Protein AF-A0A971AK81-F1 (afdb_monomer_lite)

Sequence (120 aa):
MKKTARIFLLLMAALMVLTMTGCSIDEKKTTVTLESDNVIAATKTIGIFGNAIAGGVPDDMIPDGMAFLGWALEPDATEALFEATGLIRYDDMKEYIENDLLRLYAVYGDASAVQPEPEA

Radius of gyration: 25.08 Å; chains: 1; bounding box: 82×23×61 Å

pLDDT: mean 75.72, std 12.94, range [50.66, 93.75]

Foldseek 3Di:
DVVVVVVVVVVVVVVVVVVPPDPPPVFLWAWEFEAAPNRGQDIDIATPVNWWDQQDGDPVRADPQKDWQGKDQDPPDQDHPGGNDDIDTCVSCVVQGDPSYGYIYTHIDGPVVPDDDPDD

Structure (mmCIF, N/CA/C/O backbone):
data_AF-A0A971AK81-F1
#
_entry.id   AF-A0A971AK81-F1
#
loop_
_atom_site.group_PDB
_atom_site.id
_atom_site.type_symbol
_atom_site.label_atom_id
_atom_site.label_alt_id
_atom_site.label_comp_id
_atom_site.label_asym_id
_atom_site.label_entity_id
_atom_site.label_seq_id
_atom_site.pdbx_PDB_ins_code
_atom_site.Cartn_x
_atom_site.Cartn_y
_atom_site.Cartn_z
_atom_site.occupancy
_atom_site.B_iso_or_equiv
_atom_site.auth_seq_id
_atom_site.auth_comp_id
_atom_site.auth_asym_id
_atom_site.auth_atom_id
_atom_site.pdbx_PDB_model_num
ATOM 1 N N . MET A 1 1 ? 52.067 -11.410 -45.471 1.00 52.38 1 MET A N 1
ATOM 2 C CA . MET A 1 1 ? 50.596 -11.548 -45.609 1.00 52.38 1 MET A CA 1
ATOM 3 C C . MET A 1 1 ? 49.883 -12.167 -44.395 1.00 52.38 1 MET A C 1
ATOM 5 O O . MET A 1 1 ? 48.716 -11.877 -44.203 1.00 52.38 1 MET A O 1
ATOM 9 N N . LYS A 1 2 ? 50.534 -12.972 -43.531 1.00 50.66 2 LYS A N 1
ATOM 10 C CA . LYS A 1 2 ? 49.872 -13.602 -42.358 1.00 50.66 2 LYS A CA 1
ATOM 11 C C . LYS A 1 2 ? 49.653 -12.670 -41.147 1.00 50.66 2 LYS A C 1
ATOM 13 O O . LYS A 1 2 ? 48.756 -12.911 -40.347 1.00 50.66 2 LYS A O 1
ATOM 18 N N . LYS A 1 3 ? 50.466 -11.613 -41.001 1.00 50.91 3 LYS A N 1
ATOM 19 C CA . LYS A 1 3 ? 50.371 -10.654 -39.880 1.00 50.91 3 LYS A CA 1
ATOM 20 C C . LYS A 1 3 ? 49.151 -9.736 -40.005 1.00 50.91 3 LYS A C 1
ATOM 22 O O . LYS A 1 3 ? 48.451 -9.536 -39.025 1.00 50.91 3 LYS A O 1
ATOM 27 N N . THR A 1 4 ? 48.853 -9.267 -41.214 1.00 55.50 4 THR A N 1
ATOM 28 C CA . THR A 1 4 ? 47.679 -8.434 -41.507 1.00 55.50 4 THR A CA 1
ATOM 29 C C . THR A 1 4 ? 46.364 -9.185 -41.300 1.00 55.50 4 THR A C 1
ATOM 31 O O . THR A 1 4 ? 45.449 -8.625 -40.712 1.00 55.50 4 THR A O 1
ATOM 34 N N . ALA A 1 5 ? 46.292 -10.474 -41.656 1.00 60.62 5 ALA A N 1
ATOM 35 C CA . ALA A 1 5 ? 45.112 -11.306 -41.393 1.00 60.62 5 ALA A CA 1
ATOM 36 C C . ALA A 1 5 ? 44.859 -11.539 -39.889 1.00 60.62 5 ALA A C 1
ATOM 38 O O . ALA A 1 5 ? 43.716 -11.509 -39.446 1.00 60.62 5 ALA A O 1
ATOM 39 N N . ARG A 1 6 ? 45.919 -11.719 -39.083 1.00 61.38 6 ARG A N 1
ATOM 40 C CA . ARG A 1 6 ? 45.809 -11.856 -37.617 1.00 61.38 6 ARG A CA 1
ATOM 41 C C . ARG A 1 6 ? 45.393 -10.554 -36.936 1.00 61.38 6 ARG A C 1
ATOM 43 O O . ARG A 1 6 ? 44.589 -10.590 -36.017 1.00 61.38 6 ARG A O 1
ATOM 50 N N . ILE A 1 7 ? 45.910 -9.420 -37.404 1.00 65.94 7 ILE A N 1
ATOM 51 C CA . ILE A 1 7 ? 45.538 -8.094 -36.890 1.00 65.94 7 ILE A CA 1
ATOM 52 C C . ILE A 1 7 ? 44.074 -7.781 -37.226 1.00 65.94 7 ILE A C 1
ATOM 54 O O . ILE A 1 7 ? 43.347 -7.298 -36.368 1.00 65.94 7 ILE A O 1
ATOM 58 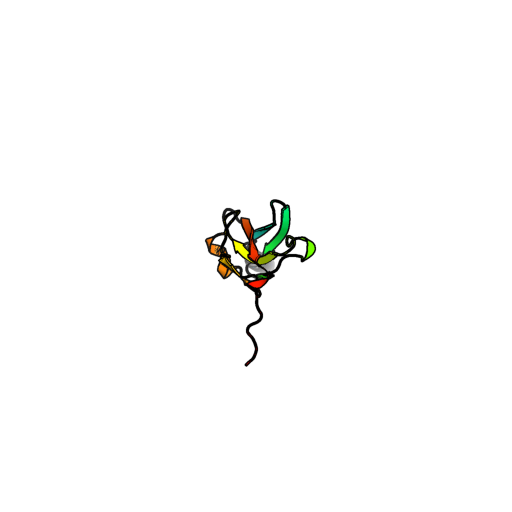N N . PHE A 1 8 ? 43.617 -8.128 -38.433 1.00 65.81 8 PHE A N 1
ATOM 59 C CA . PHE A 1 8 ? 42.225 -7.934 -38.844 1.00 65.81 8 PHE A CA 1
ATOM 60 C C . PHE A 1 8 ? 41.250 -8.831 -38.062 1.00 65.81 8 PHE A C 1
ATOM 62 O O . PHE A 1 8 ? 40.195 -8.368 -37.636 1.00 65.81 8 PHE A O 1
ATOM 69 N N . LEU A 1 9 ? 41.630 -10.089 -37.798 1.00 64.50 9 LEU A N 1
ATOM 70 C CA . LEU A 1 9 ? 40.853 -11.009 -36.960 1.00 64.50 9 LEU A CA 1
ATOM 71 C C . LEU A 1 9 ? 40.744 -10.508 -35.507 1.00 64.50 9 LEU A C 1
ATOM 73 O O . LEU A 1 9 ? 39.672 -10.575 -34.915 1.00 64.50 9 LEU A O 1
ATOM 77 N N . LEU A 1 10 ? 41.834 -9.969 -34.948 1.00 67.19 10 LEU A N 1
ATOM 78 C CA . LEU A 1 10 ? 41.847 -9.398 -33.596 1.00 67.19 10 LEU A CA 1
ATOM 79 C C . LEU A 1 10 ? 41.025 -8.104 -33.499 1.00 67.19 10 LEU A C 1
ATOM 81 O O . LEU A 1 10 ? 40.343 -7.902 -32.501 1.00 67.19 10 LEU A O 1
ATOM 85 N N . LEU A 1 11 ? 41.033 -7.262 -34.538 1.00 67.69 11 LEU A N 1
ATOM 86 C CA . LEU A 1 11 ? 40.203 -6.052 -34.611 1.00 67.69 11 LEU A CA 1
ATOM 87 C C . LEU A 1 11 ? 38.704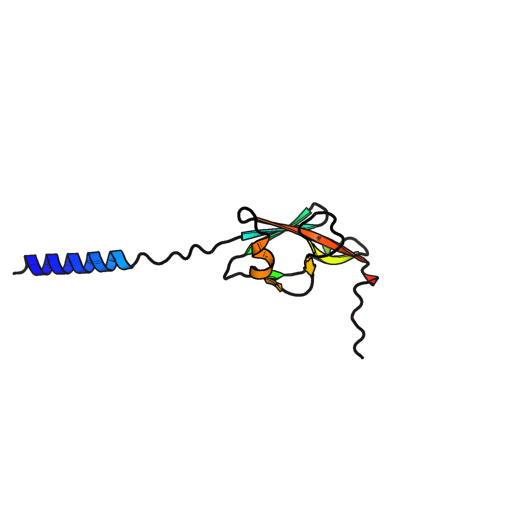 -6.374 -34.709 1.00 67.69 11 LEU A C 1
ATOM 89 O O . LEU A 1 11 ? 37.904 -5.730 -34.040 1.00 67.69 11 LEU A O 1
ATOM 93 N N . MET A 1 12 ? 38.322 -7.394 -35.484 1.00 65.94 12 MET A N 1
ATOM 94 C CA . MET A 1 12 ? 36.930 -7.862 -35.566 1.00 65.94 12 MET A CA 1
ATOM 95 C C . MET A 1 12 ? 36.454 -8.518 -34.264 1.00 65.94 12 MET A C 1
ATOM 97 O O . MET A 1 12 ? 35.341 -8.254 -33.817 1.00 65.94 12 MET A O 1
ATOM 101 N N . ALA A 1 13 ? 37.310 -9.316 -33.618 1.00 61.19 13 ALA A N 1
ATOM 102 C CA . ALA A 1 13 ? 37.009 -9.895 -32.311 1.00 61.19 13 ALA A CA 1
ATOM 103 C C . ALA A 1 13 ? 36.860 -8.812 -31.226 1.00 61.19 13 ALA A C 1
ATOM 105 O O . ALA A 1 13 ? 35.938 -8.882 -30.421 1.00 61.19 13 ALA A O 1
ATOM 106 N N . ALA A 1 14 ? 37.706 -7.776 -31.236 1.00 61.56 14 ALA A N 1
ATOM 107 C CA . ALA A 1 14 ? 37.590 -6.645 -30.31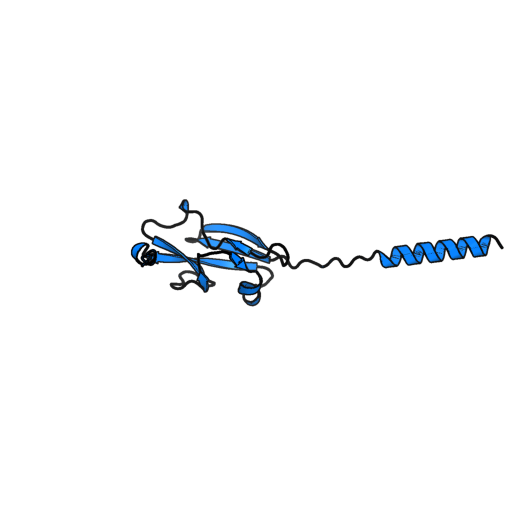4 1.00 61.56 14 ALA A CA 1
ATOM 108 C C . ALA A 1 14 ? 36.307 -5.822 -30.546 1.00 61.56 14 ALA A C 1
ATOM 110 O O . ALA A 1 14 ? 35.680 -5.387 -29.583 1.00 61.56 14 ALA A O 1
ATOM 111 N N . LEU A 1 15 ? 35.877 -5.659 -31.803 1.00 61.53 15 LEU A N 1
ATOM 112 C CA . LEU A 1 15 ? 34.639 -4.953 -32.151 1.00 61.53 15 LEU A CA 1
ATOM 113 C C . LEU A 1 15 ? 33.380 -5.712 -31.687 1.00 61.53 15 LEU A C 1
ATOM 115 O O . LEU A 1 15 ? 32.440 -5.083 -31.211 1.00 61.53 15 LEU A O 1
ATOM 119 N N . MET A 1 16 ? 33.379 -7.051 -31.747 1.00 59.38 16 MET A N 1
ATOM 120 C CA . MET A 1 16 ? 32.285 -7.886 -31.220 1.00 59.38 16 MET A CA 1
ATOM 121 C C . MET A 1 16 ? 32.187 -7.867 -29.686 1.00 59.38 16 MET A C 1
ATOM 123 O O . MET A 1 16 ? 31.090 -7.983 -29.141 1.00 59.38 16 MET A O 1
ATOM 127 N N . VAL A 1 17 ? 33.307 -7.682 -28.977 1.00 60.00 17 VAL A N 1
ATOM 128 C CA . VAL A 1 17 ? 33.317 -7.561 -27.506 1.00 60.00 17 VAL A CA 1
ATOM 129 C C . VAL A 1 17 ? 32.729 -6.217 -27.045 1.00 60.00 17 VAL A C 1
ATOM 131 O O . VAL A 1 17 ? 32.106 -6.157 -25.991 1.00 60.00 17 VAL A O 1
ATOM 134 N N . LEU A 1 18 ? 32.837 -5.156 -27.854 1.00 57.12 18 LEU A N 1
ATOM 135 C CA . LEU A 1 18 ? 32.270 -3.832 -27.547 1.00 57.12 18 LEU A CA 1
ATOM 136 C C . LEU A 1 18 ? 30.742 -3.757 -27.728 1.00 57.12 18 LEU A C 1
ATOM 138 O O . LEU A 1 18 ? 30.087 -2.935 -27.088 1.00 57.12 18 LEU A O 1
ATOM 142 N N . THR A 1 19 ? 30.151 -4.626 -28.554 1.00 60.00 19 THR A N 1
ATOM 143 C CA . THR A 1 19 ? 28.696 -4.648 -28.794 1.00 60.00 19 THR A CA 1
ATOM 144 C C . THR A 1 19 ? 27.909 -5.483 -27.782 1.00 60.00 19 THR A C 1
ATOM 146 O O . THR A 1 19 ? 26.684 -5.451 -27.802 1.00 60.00 19 THR A O 1
ATOM 149 N N . MET A 1 20 ? 28.581 -6.211 -26.878 1.00 57.69 20 MET A N 1
ATOM 150 C CA . MET A 1 20 ? 27.931 -6.937 -25.773 1.00 57.69 20 MET A CA 1
ATOM 151 C C . MET A 1 20 ? 27.750 -6.089 -24.508 1.00 57.69 20 MET A C 1
ATOM 153 O O . MET A 1 20 ? 27.472 -6.630 -23.439 1.00 57.69 20 MET A O 1
ATOM 157 N N . THR A 1 21 ? 27.853 -4.763 -24.614 1.00 62.66 21 THR A N 1
ATOM 158 C CA . THR A 1 21 ? 27.354 -3.865 -23.567 1.00 62.66 21 THR A CA 1
ATOM 159 C C . THR A 1 21 ? 25.831 -3.864 -23.662 1.00 62.66 21 THR A C 1
ATOM 161 O O . THR A 1 21 ? 25.217 -2.969 -24.238 1.00 62.66 21 THR A O 1
ATOM 164 N N . GLY A 1 22 ? 25.233 -4.967 -23.208 1.00 56.31 22 GLY A N 1
ATOM 165 C CA . GLY A 1 22 ? 23.795 -5.115 -23.109 1.00 56.31 22 GLY A CA 1
ATOM 166 C C . GLY A 1 22 ? 23.249 -3.944 -22.310 1.00 56.31 22 GLY A C 1
ATOM 167 O O . GLY A 1 22 ? 23.824 -3.565 -21.291 1.00 56.31 22 GLY A O 1
ATOM 168 N N . CYS A 1 23 ? 22.156 -3.361 -22.797 1.00 52.62 23 CYS A N 1
ATOM 169 C CA . CYS A 1 23 ? 21.282 -2.548 -21.974 1.00 52.62 23 CYS A CA 1
ATOM 170 C C . CYS A 1 23 ? 20.955 -3.353 -20.714 1.00 52.62 23 CYS A C 1
ATOM 172 O O . CYS A 1 23 ? 20.058 -4.195 -20.729 1.00 52.62 23 CYS A O 1
ATOM 174 N N . SER A 1 24 ? 21.668 -3.098 -19.622 1.00 55.31 24 SER A N 1
ATOM 175 C CA . SER A 1 24 ? 21.075 -3.227 -18.305 1.00 55.31 24 SER A CA 1
ATOM 176 C C . SER A 1 24 ? 19.952 -2.203 -18.316 1.00 55.31 24 SER A C 1
ATOM 178 O O . SER A 1 24 ? 20.181 -1.013 -18.128 1.00 55.31 24 SER A O 1
ATOM 180 N N . ILE A 1 25 ? 18.746 -2.629 -18.692 1.00 57.38 25 ILE A N 1
ATOM 181 C CA . ILE A 1 25 ? 17.556 -1.880 -18.322 1.00 57.38 25 ILE A CA 1
ATOM 182 C C . ILE A 1 25 ? 17.579 -1.983 -16.803 1.00 57.38 25 ILE A C 1
ATOM 184 O O . ILE A 1 25 ? 17.242 -3.035 -16.261 1.00 57.38 25 ILE A O 1
ATOM 188 N N . ASP A 1 26 ? 18.117 -0.961 -16.141 1.00 59.25 26 ASP A N 1
ATOM 189 C CA . ASP A 1 26 ? 18.011 -0.820 -14.698 1.00 59.25 26 ASP A CA 1
ATOM 190 C C . ASP A 1 26 ? 16.514 -0.774 -14.404 1.00 59.25 26 ASP A C 1
ATOM 192 O O . ASP A 1 26 ? 15.838 0.236 -14.608 1.00 59.25 26 ASP A O 1
ATOM 196 N N . GLU A 1 27 ? 15.953 -1.930 -14.055 1.00 64.00 27 GLU A N 1
ATOM 197 C CA . GLU A 1 27 ? 14.562 -2.024 -13.664 1.00 64.00 27 GLU A CA 1
ATOM 198 C C . GLU A 1 27 ? 14.415 -1.169 -12.410 1.00 64.00 27 GLU A C 1
ATOM 200 O O . GLU A 1 27 ? 14.983 -1.492 -11.363 1.00 64.00 27 GLU A O 1
ATOM 205 N N . LYS A 1 28 ? 13.673 -0.062 -12.518 1.00 70.44 28 LYS A N 1
ATOM 206 C CA . LYS A 1 28 ? 13.342 0.754 -11.356 1.00 70.44 28 LYS A CA 1
ATOM 207 C C . LYS A 1 28 ? 12.496 -0.104 -10.419 1.00 70.44 28 LYS A C 1
ATOM 209 O O . LYS A 1 28 ? 11.355 -0.441 -10.736 1.00 70.44 28 LYS A O 1
ATOM 214 N N . LYS A 1 29 ? 13.094 -0.497 -9.297 1.00 77.50 29 LYS A N 1
ATOM 215 C CA . LYS A 1 29 ? 12.448 -1.263 -8.233 1.00 77.50 29 LYS A CA 1
ATOM 216 C C . LYS A 1 29 ? 12.042 -0.300 -7.134 1.00 77.50 29 LYS A C 1
ATOM 218 O O . LYS A 1 29 ? 12.851 0.502 -6.686 1.00 77.50 29 LYS A O 1
ATOM 223 N N . THR A 1 30 ? 10.800 -0.406 -6.696 1.00 80.75 30 THR A N 1
ATOM 224 C CA . THR A 1 30 ? 10.232 0.399 -5.621 1.00 80.75 30 THR A CA 1
ATOM 225 C C . THR A 1 30 ? 9.824 -0.504 -4.478 1.00 80.75 30 THR A C 1
ATOM 227 O O . THR A 1 30 ? 9.284 -1.591 -4.687 1.00 80.75 30 THR A O 1
ATOM 230 N N . THR A 1 31 ? 10.067 -0.039 -3.260 1.00 84.62 31 THR A N 1
ATOM 231 C CA . THR A 1 31 ? 9.621 -0.713 -2.045 1.00 84.62 31 THR A CA 1
ATOM 232 C C . THR A 1 31 ? 8.323 -0.086 -1.560 1.00 84.62 31 THR A C 1
ATOM 234 O O . THR A 1 31 ? 8.292 1.090 -1.212 1.00 84.62 31 THR A O 1
ATOM 237 N N . VAL A 1 32 ? 7.257 -0.880 -1.527 1.00 84.12 32 VAL A N 1
ATOM 238 C CA . VAL A 1 32 ? 5.971 -0.501 -0.948 1.00 84.12 32 VAL A CA 1
ATOM 239 C C . VAL A 1 32 ? 5.876 -1.092 0.451 1.00 84.12 32 VAL A C 1
ATOM 241 O O . VAL A 1 32 ? 5.965 -2.310 0.625 1.00 84.12 32 VAL A O 1
ATOM 244 N N . THR A 1 33 ? 5.700 -0.228 1.440 1.00 86.50 33 THR A N 1
ATOM 245 C CA . THR A 1 33 ? 5.463 -0.604 2.833 1.00 86.50 33 THR A CA 1
ATOM 246 C C . THR A 1 33 ? 3.991 -0.415 3.140 1.00 86.50 33 THR A C 1
ATOM 248 O O . THR A 1 33 ? 3.468 0.688 3.009 1.00 86.50 33 THR A O 1
ATOM 251 N N . LEU A 1 34 ? 3.349 -1.501 3.545 1.00 84.44 34 LEU A N 1
ATOM 252 C CA . LEU A 1 34 ? 1.955 -1.563 3.941 1.00 84.44 34 LEU A CA 1
ATOM 253 C C . LEU A 1 34 ? 1.901 -1.549 5.466 1.00 84.44 34 LEU A C 1
ATOM 255 O O . LEU A 1 34 ? 2.458 -2.442 6.107 1.00 84.44 34 LEU A O 1
ATOM 259 N N . GLU A 1 35 ? 1.279 -0.529 6.038 1.00 86.56 35 GLU A N 1
ATOM 260 C CA . GLU A 1 35 ? 1.182 -0.313 7.479 1.00 86.56 35 GLU A CA 1
ATOM 261 C C . GLU A 1 35 ? -0.283 -0.403 7.921 1.00 86.56 35 GLU A C 1
ATOM 263 O O . GLU A 1 35 ? -1.170 0.167 7.290 1.00 86.56 35 GLU A O 1
ATOM 268 N N . SER A 1 36 ? -0.539 -1.140 8.996 1.00 85.12 36 SER A N 1
ATOM 269 C CA . SER A 1 36 ? -1.856 -1.314 9.604 1.00 85.12 36 SER A CA 1
ATOM 270 C C . SER A 1 36 ? -1.725 -1.177 11.112 1.00 85.12 36 SER A C 1
ATOM 272 O O . SER A 1 36 ? -0.916 -1.882 11.707 1.00 85.12 36 SER A O 1
ATOM 274 N N . ASP A 1 37 ? -2.505 -0.285 11.725 1.00 82.88 37 ASP A N 1
ATOM 275 C CA . ASP A 1 37 ? -2.490 -0.036 13.176 1.00 82.88 37 ASP A CA 1
ATOM 276 C C . ASP A 1 37 ? -1.066 0.152 13.748 1.00 82.88 37 ASP A C 1
ATOM 278 O O . ASP A 1 37 ? -0.667 -0.453 14.741 1.00 82.88 37 ASP A O 1
ATOM 282 N N . ASN A 1 38 ? -0.247 0.965 13.069 1.00 79.38 38 ASN A N 1
ATOM 283 C CA . ASN A 1 38 ? 1.167 1.216 13.397 1.00 79.38 38 ASN A CA 1
ATOM 284 C C . ASN A 1 38 ? 2.091 -0.023 13.339 1.00 79.38 38 ASN A C 1
ATOM 286 O O . ASN A 1 38 ? 3.236 0.021 13.802 1.00 79.38 38 ASN A O 1
ATOM 290 N N . VAL A 1 39 ? 1.629 -1.130 12.755 1.00 82.50 39 VAL A N 1
ATOM 291 C CA . VAL A 1 39 ? 2.402 -2.351 12.502 1.00 82.50 39 VAL A CA 1
ATOM 292 C C . VAL A 1 39 ? 2.644 -2.497 11.002 1.00 82.50 39 VAL A C 1
ATOM 294 O O . VAL A 1 39 ? 1.751 -2.303 10.181 1.00 82.50 39 VAL A O 1
ATOM 297 N N . ILE A 1 40 ? 3.865 -2.871 10.611 1.00 83.25 40 ILE A N 1
ATOM 298 C CA . ILE A 1 40 ? 4.168 -3.170 9.207 1.00 83.25 40 ILE A CA 1
ATOM 299 C C . ILE A 1 40 ? 3.496 -4.496 8.843 1.00 83.25 40 ILE A C 1
ATOM 301 O O . ILE A 1 40 ? 3.967 -5.564 9.236 1.00 83.25 40 ILE A O 1
ATOM 305 N N . ALA A 1 41 ? 2.412 -4.414 8.076 1.00 80.00 41 ALA A N 1
ATOM 306 C CA . ALA A 1 41 ? 1.655 -5.559 7.596 1.00 80.00 41 ALA A CA 1
ATOM 307 C C . ALA A 1 41 ? 2.443 -6.350 6.546 1.00 80.00 41 ALA A C 1
ATOM 309 O O . ALA A 1 41 ? 2.519 -7.578 6.590 1.00 80.00 41 ALA A O 1
ATOM 310 N N . ALA A 1 42 ? 3.065 -5.641 5.601 1.00 80.12 42 ALA A N 1
ATOM 311 C CA . ALA A 1 42 ? 3.930 -6.246 4.599 1.00 80.12 42 ALA A CA 1
ATOM 312 C C . ALA A 1 42 ? 4.877 -5.221 3.966 1.00 80.12 42 ALA A C 1
ATOM 314 O O . ALA A 1 42 ? 4.573 -4.037 3.848 1.00 80.12 42 ALA A O 1
ATOM 315 N N . THR A 1 43 ? 6.006 -5.710 3.461 1.00 80.12 43 THR A N 1
ATOM 316 C CA . THR A 1 43 ? 6.880 -4.955 2.561 1.00 80.12 43 THR A CA 1
ATOM 317 C C . THR A 1 43 ? 6.973 -5.706 1.244 1.00 80.12 43 THR A C 1
ATOM 319 O O . THR A 1 43 ? 7.337 -6.884 1.221 1.00 80.12 43 THR A O 1
ATOM 322 N N . LYS A 1 44 ? 6.640 -5.042 0.137 1.00 81.94 44 LYS A N 1
ATOM 323 C CA . LYS A 1 44 ? 6.729 -5.618 -1.206 1.00 81.94 44 LYS A CA 1
ATOM 324 C C . LYS A 1 44 ? 7.626 -4.774 -2.086 1.00 81.94 44 LYS A C 1
ATOM 326 O O . LYS A 1 44 ? 7.428 -3.574 -2.221 1.00 81.94 44 LYS A O 1
ATOM 331 N N . THR A 1 45 ? 8.587 -5.420 -2.731 1.00 79.25 45 THR A N 1
ATOM 332 C CA . THR A 1 45 ? 9.345 -4.792 -3.810 1.00 79.25 45 THR A CA 1
ATOM 333 C C . THR A 1 45 ? 8.624 -5.058 -5.121 1.00 79.25 45 THR A C 1
ATOM 335 O O . THR A 1 45 ? 8.480 -6.212 -5.524 1.00 79.25 45 THR A O 1
ATOM 338 N N . ILE A 1 46 ? 8.175 -3.995 -5.775 1.00 77.25 46 ILE A N 1
ATOM 339 C CA . ILE A 1 46 ? 7.550 -4.043 -7.095 1.00 77.25 46 ILE A CA 1
ATOM 340 C C . ILE A 1 46 ? 8.445 -3.341 -8.111 1.00 77.25 46 ILE A C 1
ATOM 342 O O . ILE A 1 46 ? 9.246 -2.472 -7.773 1.00 77.25 46 ILE A O 1
ATOM 346 N N . GLY A 1 47 ? 8.320 -3.734 -9.367 1.00 65.75 47 GLY A N 1
ATOM 347 C CA . GLY A 1 47 ? 9.033 -3.127 -10.485 1.00 65.75 47 GLY A CA 1
ATOM 348 C C . GLY A 1 47 ? 8.123 -3.055 -11.699 1.00 65.75 47 GLY A C 1
ATOM 349 O O . GLY A 1 47 ? 6.972 -3.491 -11.651 1.00 65.75 47 GLY A O 1
ATOM 350 N N . ILE A 1 48 ? 8.646 -2.543 -12.808 1.00 61.44 48 ILE A N 1
ATOM 351 C CA . ILE A 1 48 ? 7.883 -2.381 -14.055 1.00 61.44 48 ILE A CA 1
ATOM 352 C C . ILE A 1 48 ? 7.371 -3.745 -14.569 1.00 61.44 48 ILE A C 1
ATOM 354 O O . ILE A 1 48 ? 6.299 -3.815 -15.167 1.00 61.44 48 ILE A O 1
ATOM 358 N N . PHE A 1 49 ? 8.085 -4.843 -14.282 1.00 59.41 49 PHE A N 1
ATOM 359 C CA . PHE A 1 49 ? 7.685 -6.202 -14.671 1.00 59.41 49 PHE A CA 1
ATOM 360 C C . PHE A 1 49 ? 6.936 -6.974 -13.566 1.00 59.41 49 PHE A C 1
ATOM 362 O O . PHE A 1 49 ? 6.184 -7.900 -13.870 1.00 59.41 49 PHE A O 1
ATOM 369 N N . GLY A 1 50 ? 7.092 -6.581 -12.297 1.00 63.41 50 GLY A N 1
ATOM 370 C CA . GLY A 1 50 ? 6.357 -7.100 -11.134 1.00 63.41 50 GLY A CA 1
ATOM 371 C C . GLY A 1 50 ? 5.374 -6.056 -10.612 1.00 63.41 50 GLY A C 1
ATOM 372 O O . GLY A 1 50 ? 5.579 -5.502 -9.537 1.00 63.41 50 GLY A O 1
ATOM 373 N N . ASN A 1 51 ? 4.364 -5.736 -11.419 1.00 69.62 51 ASN A N 1
ATOM 374 C CA . ASN A 1 51 ? 3.706 -4.430 -11.407 1.00 69.62 51 ASN A CA 1
ATOM 375 C C . ASN A 1 51 ? 2.483 -4.303 -10.498 1.00 69.62 51 ASN A C 1
ATOM 377 O O . ASN A 1 51 ? 1.676 -3.420 -10.766 1.00 69.62 51 ASN A O 1
ATOM 381 N N . ALA A 1 52 ? 2.287 -5.169 -9.501 1.00 75.31 52 ALA A N 1
ATOM 382 C CA . ALA A 1 52 ? 1.095 -5.080 -8.666 1.00 75.31 52 ALA A CA 1
ATOM 383 C C . ALA A 1 52 ? 1.291 -5.551 -7.227 1.00 75.31 52 ALA A C 1
ATOM 385 O O . ALA A 1 52 ? 1.975 -6.545 -6.967 1.00 75.31 52 ALA A O 1
ATOM 386 N N . ILE A 1 53 ? 0.597 -4.885 -6.310 1.00 80.00 53 ILE A N 1
ATOM 387 C CA . ILE A 1 53 ? 0.319 -5.409 -4.973 1.00 80.00 53 ILE A CA 1
ATOM 388 C C . ILE A 1 53 ? -1.132 -5.897 -4.916 1.00 80.00 53 ILE A C 1
ATOM 390 O O . ILE A 1 53 ? -2.005 -5.380 -5.613 1.00 80.00 53 ILE A O 1
ATOM 394 N N . ALA A 1 54 ? -1.372 -6.935 -4.114 1.00 73.31 54 ALA A N 1
ATOM 395 C CA . ALA A 1 54 ? -2.734 -7.352 -3.809 1.00 73.31 54 ALA A CA 1
ATOM 396 C C . ALA A 1 54 ? -3.386 -6.257 -2.963 1.00 73.31 54 ALA A C 1
ATOM 398 O O . ALA A 1 54 ? -2.737 -5.746 -2.052 1.00 73.31 54 ALA A O 1
ATOM 399 N N . GLY A 1 55 ? -4.634 -5.914 -3.283 1.00 67.12 55 GLY A N 1
ATOM 400 C CA . GLY A 1 55 ? -5.373 -4.879 -2.571 1.00 67.12 55 GLY A CA 1
ATOM 401 C C . GLY A 1 55 ? -5.602 -5.212 -1.099 1.00 67.12 55 GLY A C 1
ATOM 402 O O . GLY A 1 55 ? -5.615 -4.294 -0.302 1.00 67.12 55 GLY A O 1
ATOM 403 N N . GLY A 1 56 ? -5.710 -6.488 -0.716 1.00 74.50 56 GLY A N 1
ATOM 404 C CA . GLY A 1 56 ? -6.067 -6.894 0.651 1.00 74.50 56 GLY A CA 1
ATOM 405 C C . GLY A 1 56 ? -4.920 -6.966 1.670 1.00 74.50 56 GLY A C 1
ATOM 406 O O . GLY A 1 56 ? -3.742 -7.090 1.320 1.00 74.50 56 GLY A O 1
ATOM 407 N N . VAL A 1 57 ? -5.308 -6.971 2.948 1.00 77.56 57 VAL A N 1
ATOM 408 C CA . VAL A 1 57 ? -4.473 -7.288 4.121 1.00 77.56 57 VAL A CA 1
ATOM 409 C C . VAL A 1 57 ? -4.775 -8.691 4.657 1.00 77.56 57 VAL A C 1
ATOM 411 O O . VAL A 1 57 ? -5.844 -9.223 4.364 1.00 77.56 57 VAL A O 1
ATOM 414 N N . PRO A 1 58 ? -3.858 -9.310 5.423 1.00 78.06 58 PRO A N 1
ATOM 415 C CA . PRO A 1 58 ? -4.171 -10.510 6.196 1.00 78.06 58 PRO A CA 1
ATOM 416 C C . PRO A 1 58 ? -5.350 -10.282 7.158 1.00 78.06 58 PRO A C 1
ATOM 418 O O . PRO A 1 58 ? -5.408 -9.245 7.819 1.00 78.06 58 PRO A O 1
ATOM 421 N N . ASP A 1 59 ? -6.266 -11.251 7.253 1.00 76.38 59 ASP A N 1
ATOM 422 C CA . ASP A 1 59 ? -7.485 -11.141 8.075 1.00 76.38 59 ASP A CA 1
ATOM 423 C C . ASP A 1 59 ? -7.184 -10.913 9.567 1.00 76.38 59 ASP A C 1
ATOM 425 O O . ASP A 1 59 ? -7.938 -10.235 10.256 1.00 76.38 59 ASP A O 1
ATOM 429 N N . ASP A 1 60 ? -6.064 -11.439 10.070 1.00 79.56 60 ASP A N 1
ATOM 430 C CA . ASP A 1 60 ? -5.610 -11.285 11.458 1.00 79.56 60 ASP A CA 1
ATOM 431 C C . ASP A 1 60 ? -5.117 -9.869 11.796 1.00 79.56 60 ASP A C 1
ATOM 433 O O . ASP A 1 60 ? -4.895 -9.560 12.966 1.00 79.56 60 ASP A O 1
ATOM 437 N N . MET A 1 61 ? -4.951 -9.011 10.787 1.00 80.25 61 MET A N 1
ATOM 438 C CA . MET A 1 61 ? -4.575 -7.605 10.950 1.00 80.25 61 MET A CA 1
ATOM 439 C C . MET A 1 61 ? -5.767 -6.649 10.867 1.00 80.25 61 MET A C 1
ATOM 441 O O . MET A 1 61 ? -5.593 -5.458 11.124 1.00 80.25 61 MET A O 1
ATOM 445 N N . ILE A 1 62 ? -6.957 -7.147 10.517 1.00 84.75 62 ILE A N 1
ATOM 446 C CA . ILE A 1 62 ? -8.182 -6.349 10.474 1.00 84.75 62 ILE A CA 1
ATOM 447 C C . ILE A 1 62 ? -8.726 -6.234 11.904 1.00 84.75 62 ILE A C 1
ATOM 449 O O . ILE A 1 62 ? -8.997 -7.260 12.529 1.00 84.75 62 ILE A O 1
ATOM 453 N N . PRO A 1 63 ? -8.911 -5.018 12.446 1.00 84.44 63 PRO A N 1
ATOM 454 C CA . PRO A 1 63 ? -9.454 -4.869 13.788 1.00 84.44 63 PRO A CA 1
ATOM 455 C C . PRO A 1 63 ? -10.896 -5.384 13.900 1.00 84.44 63 PRO A C 1
ATOM 457 O O . PRO A 1 63 ? -11.692 -5.272 12.963 1.00 84.44 63 PRO A O 1
ATOM 460 N N . ASP A 1 64 ? -11.248 -5.896 15.081 1.00 83.31 64 ASP A N 1
ATOM 461 C CA . ASP A 1 64 ? -12.559 -6.493 15.350 1.00 83.31 64 ASP A CA 1
ATOM 462 C C . ASP A 1 64 ? -13.722 -5.556 14.979 1.00 83.31 64 ASP A C 1
ATOM 464 O O . ASP A 1 64 ? -13.820 -4.421 15.448 1.00 83.31 64 ASP A O 1
ATOM 468 N N . GLY A 1 65 ? -14.649 -6.065 14.162 1.00 82.12 65 GLY A N 1
ATOM 469 C CA . GLY A 1 65 ? -15.854 -5.342 13.742 1.00 82.12 65 GLY A CA 1
ATOM 470 C C . GLY A 1 65 ? -15.648 -4.336 12.605 1.00 82.12 65 GLY A C 1
ATOM 471 O O . GLY A 1 65 ? -16.629 -3.745 12.148 1.00 82.12 65 GLY A O 1
ATOM 472 N N . MET A 1 66 ? -14.419 -4.171 12.114 1.00 86.88 66 MET A N 1
ATOM 473 C CA . MET A 1 66 ? -14.112 -3.321 10.966 1.00 86.88 66 MET A CA 1
ATOM 474 C C . MET A 1 66 ? -13.885 -4.144 9.695 1.00 86.88 66 MET A C 1
ATOM 476 O O . MET A 1 66 ? -13.605 -5.339 9.737 1.00 86.88 66 MET A O 1
ATOM 480 N N . ALA A 1 67 ? -14.028 -3.496 8.543 1.00 87.88 67 ALA A N 1
ATOM 481 C CA . ALA A 1 67 ? -13.638 -4.027 7.249 1.00 87.88 67 ALA A CA 1
ATOM 482 C C . ALA A 1 67 ? -12.531 -3.165 6.654 1.00 87.88 67 ALA A C 1
ATOM 484 O O . ALA A 1 67 ? -12.542 -1.937 6.759 1.00 87.88 67 ALA A O 1
ATOM 485 N N . PHE A 1 68 ? -11.577 -3.828 6.014 1.00 88.62 68 PHE A N 1
ATOM 486 C CA . PHE A 1 68 ? -10.521 -3.167 5.273 1.00 88.62 68 PHE A CA 1
ATOM 487 C C . PHE A 1 68 ? -11.085 -2.577 3.970 1.00 88.62 68 PHE A C 1
ATOM 489 O O . PHE A 1 68 ? -11.593 -3.309 3.120 1.00 88.62 68 PHE A O 1
ATOM 496 N N . LEU A 1 69 ? -11.009 -1.253 3.826 1.00 89.00 69 LEU A N 1
ATOM 497 C CA . LEU A 1 69 ? -11.533 -0.513 2.673 1.00 89.00 69 LEU A CA 1
ATOM 498 C C . LEU A 1 69 ? -10.477 -0.305 1.583 1.00 89.00 69 LEU A C 1
ATOM 500 O O . LEU A 1 69 ? -10.814 -0.189 0.405 1.00 89.00 69 LEU A O 1
ATOM 504 N N . GLY A 1 70 ? -9.198 -0.279 1.960 1.00 89.69 70 GLY A N 1
ATOM 505 C CA . GLY A 1 70 ? -8.097 -0.053 1.034 1.00 89.69 70 GLY A CA 1
ATOM 506 C C . GLY A 1 70 ? -6.915 0.664 1.676 1.00 89.69 70 GLY A C 1
ATOM 507 O O . GLY A 1 70 ? -6.729 0.645 2.891 1.00 89.69 70 GLY A O 1
ATOM 508 N N . TRP A 1 71 ? -6.108 1.303 0.841 1.00 91.69 71 TRP A N 1
ATOM 509 C CA . TRP A 1 71 ? -4.855 1.947 1.209 1.00 91.69 71 TRP A CA 1
ATOM 510 C C . TRP A 1 71 ? -4.905 3.455 0.988 1.00 91.69 71 TRP A C 1
ATOM 512 O O . TRP A 1 71 ? -5.384 3.918 -0.046 1.00 91.69 71 TRP A O 1
ATOM 522 N N . ALA A 1 72 ? -4.331 4.215 1.914 1.00 93.75 72 ALA A N 1
ATOM 523 C CA . ALA A 1 72 ? -4.146 5.660 1.817 1.00 93.75 72 ALA A CA 1
ATOM 524 C C . ALA A 1 72 ? -2.670 6.056 1.967 1.00 93.75 72 ALA A C 1
ATOM 526 O O . ALA A 1 72 ? -1.839 5.258 2.396 1.00 93.75 72 ALA A O 1
ATOM 527 N N . LEU A 1 73 ? -2.341 7.298 1.604 1.00 91.81 73 LEU A N 1
ATOM 528 C CA . LEU A 1 73 ? -0.991 7.867 1.747 1.00 91.81 73 LEU A CA 1
ATOM 529 C C . LEU A 1 73 ? -0.743 8.469 3.132 1.00 91.81 73 LEU A C 1
ATOM 531 O O . LEU A 1 73 ? 0.405 8.596 3.551 1.00 91.81 73 LEU A O 1
ATOM 535 N N . GLU A 1 74 ? -1.814 8.843 3.827 1.00 91.31 74 GLU A N 1
ATOM 536 C CA . GLU A 1 74 ? -1.760 9.470 5.141 1.00 9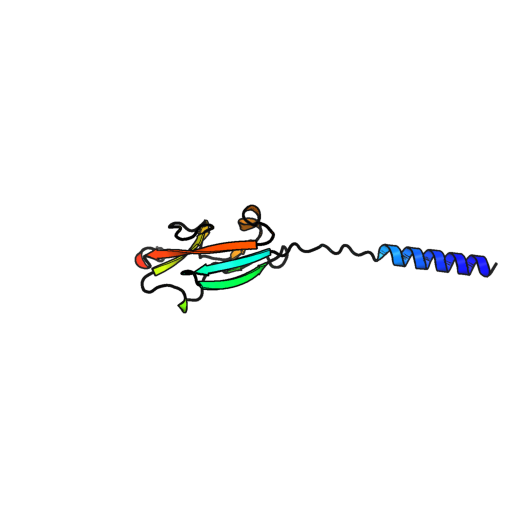1.31 74 GLU A CA 1
ATOM 537 C C . GLU A 1 74 ? -2.214 8.480 6.219 1.00 91.31 74 GLU A C 1
ATOM 539 O O . GLU A 1 74 ? -3.129 7.683 5.975 1.00 91.31 74 GLU A O 1
ATOM 544 N N . PRO A 1 75 ? -1.593 8.515 7.410 1.00 87.75 75 PRO A N 1
ATOM 545 C CA . PRO A 1 75 ? -2.114 7.791 8.559 1.00 87.75 75 PRO A CA 1
ATOM 546 C C . PRO A 1 75 ? -3.502 8.327 8.936 1.00 87.75 75 PRO A C 1
ATOM 548 O O . PRO A 1 75 ? -3.801 9.500 8.719 1.00 87.75 75 PRO A O 1
ATOM 551 N N . ASP A 1 76 ? -4.338 7.463 9.513 1.00 84.75 76 ASP A N 1
ATOM 552 C CA . ASP A 1 76 ? -5.687 7.793 10.003 1.00 84.75 76 ASP A CA 1
ATOM 553 C C . ASP A 1 76 ? -6.669 8.323 8.936 1.00 84.75 76 ASP A C 1
ATOM 555 O O . ASP A 1 76 ? -7.708 8.902 9.266 1.00 84.75 76 ASP A O 1
ATOM 559 N N . ALA A 1 77 ? -6.371 8.119 7.648 1.00 88.56 77 ALA A N 1
ATOM 560 C CA . ALA A 1 77 ? -7.278 8.475 6.564 1.00 88.56 77 ALA A CA 1
ATOM 561 C C . ALA A 1 77 ? -8.608 7.713 6.676 1.00 88.56 77 ALA A C 1
ATOM 563 O O . ALA A 1 77 ? -8.640 6.511 6.938 1.00 88.56 77 ALA A O 1
ATOM 564 N N . THR A 1 78 ? -9.715 8.415 6.430 1.00 87.06 78 THR A N 1
ATOM 565 C CA . THR A 1 78 ? -11.069 7.838 6.457 1.00 87.06 78 THR A CA 1
ATOM 566 C C . THR A 1 78 ? -11.518 7.298 5.101 1.00 87.06 78 THR A C 1
ATOM 568 O O . THR A 1 78 ? -12.499 6.564 5.026 1.00 87.06 78 THR A O 1
ATOM 571 N N . GLU A 1 79 ? -10.821 7.670 4.026 1.00 87.62 79 GLU A N 1
ATOM 572 C CA . GLU A 1 79 ? -11.115 7.266 2.652 1.00 87.62 79 GLU A CA 1
ATOM 573 C C . GLU A 1 79 ? -9.879 6.609 2.030 1.00 87.62 79 GLU A C 1
ATOM 575 O O . GLU A 1 79 ? -8.757 7.105 2.164 1.00 87.62 79 GLU A O 1
ATOM 580 N N . ALA A 1 80 ? -10.081 5.477 1.353 1.00 90.56 80 ALA A N 1
ATOM 581 C CA . ALA A 1 80 ? -9.012 4.774 0.658 1.00 90.56 80 ALA A CA 1
ATOM 582 C C . ALA A 1 80 ? -8.711 5.450 -0.686 1.00 90.56 80 ALA A C 1
ATOM 584 O O . ALA A 1 80 ? -9.615 5.706 -1.477 1.00 90.56 80 ALA A O 1
ATOM 585 N N . LEU A 1 81 ? -7.428 5.681 -0.967 1.00 91.31 81 LEU A N 1
ATOM 586 C CA . LEU A 1 81 ? -6.964 6.108 -2.288 1.00 91.31 81 LEU A CA 1
ATOM 587 C C . LEU A 1 81 ? -6.899 4.923 -3.259 1.00 91.31 81 LEU A C 1
ATOM 589 O O . LEU A 1 81 ? -7.230 5.056 -4.434 1.00 91.31 81 LEU A O 1
ATOM 593 N N . PHE A 1 82 ? -6.469 3.763 -2.759 1.00 89.44 82 PHE A N 1
ATOM 594 C CA . PHE A 1 82 ? -6.447 2.512 -3.508 1.00 89.44 82 PHE A CA 1
ATOM 595 C C . PHE A 1 82 ? -7.375 1.507 -2.842 1.00 89.44 82 PHE A C 1
ATOM 597 O O . PHE A 1 82 ? -7.108 1.060 -1.730 1.00 89.44 82 PHE A O 1
ATOM 604 N N . GLU A 1 83 ? -8.458 1.145 -3.516 1.00 86.94 83 GLU A N 1
ATOM 605 C CA . GLU A 1 83 ? -9.475 0.257 -2.957 1.00 86.94 83 GLU A CA 1
ATOM 606 C C . GLU A 1 83 ? -8.931 -1.153 -2.669 1.00 86.94 83 GLU A C 1
ATOM 608 O O . GLU A 1 83 ? -8.023 -1.657 -3.337 1.00 86.94 83 GLU A O 1
ATOM 613 N N . ALA A 1 84 ? -9.523 -1.820 -1.678 1.00 82.56 84 ALA A N 1
ATOM 614 C CA . ALA A 1 84 ? -9.168 -3.184 -1.286 1.00 82.56 84 ALA A CA 1
ATOM 615 C C . ALA A 1 84 ? -9.392 -4.228 -2.394 1.00 82.56 84 ALA A C 1
ATOM 617 O O . ALA A 1 84 ? -8.862 -5.344 -2.332 1.00 82.56 84 ALA A O 1
ATOM 618 N N . THR A 1 85 ? -10.187 -3.894 -3.410 1.00 78.75 85 THR A N 1
ATOM 619 C CA . THR A 1 85 ? -10.568 -4.814 -4.475 1.00 78.75 85 THR A CA 1
ATOM 620 C C . THR A 1 85 ? -9.530 -4.846 -5.593 1.00 78.75 85 THR A C 1
ATOM 622 O O . THR A 1 85 ? -9.290 -3.860 -6.284 1.00 78.75 85 THR A O 1
ATOM 625 N N . GLY A 1 86 ? -8.971 -6.030 -5.844 1.00 79.50 86 GLY A N 1
ATOM 626 C CA . GLY A 1 86 ? -8.155 -6.293 -7.027 1.00 79.50 86 GLY A CA 1
ATOM 627 C C . GLY A 1 86 ? -6.657 -6.047 -6.844 1.00 79.50 86 GLY A C 1
ATOM 628 O O . GLY A 1 86 ? -6.074 -6.320 -5.794 1.00 79.50 86 GLY A O 1
ATOM 629 N N . LEU A 1 87 ? -6.011 -5.646 -7.938 1.00 83.31 87 LEU A N 1
ATOM 630 C CA . LEU A 1 87 ? -4.566 -5.457 -8.035 1.00 83.31 87 LEU A CA 1
ATOM 631 C C . LEU A 1 87 ? -4.265 -3.976 -8.231 1.00 83.31 87 LEU A C 1
ATOM 633 O O . LEU A 1 87 ? -4.688 -3.408 -9.234 1.00 83.31 87 LEU A O 1
ATOM 637 N N . ILE A 1 88 ? -3.473 -3.396 -7.334 1.00 85.38 88 ILE A N 1
ATOM 638 C CA . ILE A 1 88 ? -3.037 -2.000 -7.433 1.00 85.38 88 ILE A CA 1
ATOM 639 C C . ILE A 1 88 ? -1.749 -1.981 -8.243 1.00 85.38 88 ILE A C 1
ATOM 641 O O . ILE A 1 88 ? -0.770 -2.620 -7.837 1.00 85.38 88 ILE A O 1
ATOM 645 N N . ARG A 1 89 ? -1.746 -1.311 -9.401 1.00 86.12 89 ARG A N 1
ATOM 646 C CA . ARG A 1 89 ? -0.621 -1.368 -10.335 1.00 86.12 89 ARG A CA 1
ATOM 647 C C . ARG A 1 89 ? 0.444 -0.331 -10.009 1.00 86.12 89 ARG A C 1
ATOM 649 O O . ARG A 1 89 ? 0.166 0.722 -9.450 1.00 86.12 89 ARG A O 1
ATOM 656 N N . TYR A 1 90 ? 1.678 -0.601 -10.434 1.00 85.25 90 TYR A N 1
ATOM 657 C CA . TYR A 1 90 ? 2.779 0.365 -10.352 1.00 85.25 90 TYR A CA 1
ATOM 658 C C . TYR A 1 90 ? 2.403 1.720 -10.973 1.00 85.25 90 TYR A C 1
ATOM 660 O O . TYR A 1 90 ? 2.712 2.763 -10.407 1.00 85.25 90 TYR A O 1
ATOM 668 N N . ASP A 1 91 ? 1.708 1.708 -12.114 1.00 85.88 91 ASP A N 1
ATOM 669 C CA . ASP A 1 91 ? 1.290 2.933 -12.798 1.00 85.88 91 ASP A CA 1
ATOM 670 C C . ASP A 1 91 ? 0.319 3.793 -11.985 1.00 85.88 91 ASP A C 1
ATOM 672 O O . ASP A 1 91 ? 0.371 5.012 -12.125 1.00 85.88 91 ASP A O 1
ATOM 676 N N . ASP A 1 92 ? -0.490 3.183 -11.115 1.00 86.81 92 ASP A N 1
ATOM 677 C CA . ASP A 1 92 ? -1.450 3.891 -10.259 1.00 86.81 92 ASP A CA 1
ATOM 678 C C . ASP A 1 92 ? -0.745 4.594 -9.092 1.00 86.81 92 ASP A C 1
ATOM 6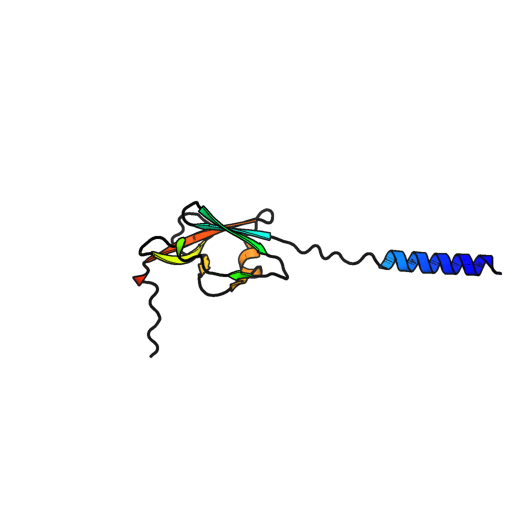80 O O . ASP A 1 92 ? -1.236 5.582 -8.556 1.00 86.81 92 ASP A O 1
ATOM 684 N N . MET A 1 93 ? 0.429 4.091 -8.698 1.00 86.44 93 MET A N 1
ATOM 685 C CA . MET A 1 93 ? 1.147 4.569 -7.520 1.00 86.44 93 MET A CA 1
ATOM 686 C C . MET A 1 93 ? 2.420 5.359 -7.832 1.00 86.44 93 MET A C 1
ATOM 688 O O . MET A 1 93 ? 2.977 5.994 -6.938 1.00 86.44 93 MET A O 1
ATOM 692 N N . LYS A 1 94 ? 2.900 5.334 -9.083 1.00 86.56 94 LYS A N 1
ATOM 693 C CA . LYS A 1 94 ? 4.217 5.873 -9.464 1.00 86.56 94 LYS A CA 1
ATOM 694 C C . LYS A 1 94 ? 4.425 7.348 -9.138 1.00 86.56 94 LYS A C 1
ATOM 696 O O . LYS A 1 94 ? 5.565 7.764 -8.948 1.00 86.56 94 LYS A O 1
ATOM 701 N N . GLU A 1 95 ? 3.343 8.115 -9.092 1.00 90.06 95 GLU A N 1
ATOM 702 C CA . GLU A 1 95 ? 3.361 9.551 -8.805 1.00 90.06 95 GLU A CA 1
ATOM 703 C C . GLU A 1 95 ? 3.566 9.847 -7.314 1.00 90.06 95 GLU A C 1
ATOM 705 O O . GLU A 1 95 ? 4.040 10.924 -6.969 1.00 90.06 95 GLU A O 1
ATOM 710 N N . TYR A 1 96 ? 3.284 8.873 -6.445 1.00 89.25 96 TYR A N 1
ATOM 711 C CA . TYR A 1 96 ? 3.413 8.985 -4.991 1.00 89.25 96 TYR A CA 1
ATOM 712 C C . TYR A 1 96 ? 4.706 8.354 -4.452 1.00 89.25 96 TYR A C 1
ATOM 714 O O . TYR A 1 96 ? 4.953 8.367 -3.249 1.00 89.25 96 TYR A O 1
ATOM 722 N N . ILE A 1 97 ? 5.531 7.765 -5.324 1.00 87.81 97 ILE A N 1
ATOM 723 C CA . ILE A 1 97 ? 6.800 7.143 -4.932 1.00 87.81 97 ILE A CA 1
ATOM 724 C C . ILE A 1 97 ? 7.840 8.232 -4.681 1.00 87.81 97 ILE A C 1
ATOM 726 O O . ILE A 1 97 ? 8.302 8.895 -5.613 1.00 87.81 97 ILE A O 1
ATOM 730 N N . GLU A 1 98 ? 8.306 8.325 -3.441 1.00 86.38 98 GLU A N 1
ATOM 731 C CA . GLU A 1 98 ? 9.387 9.219 -3.043 1.00 86.38 98 GLU A CA 1
ATOM 732 C C . GLU A 1 98 ? 10.629 8.407 -2.666 1.00 86.38 98 GLU A C 1
ATOM 734 O O . GLU A 1 98 ? 10.578 7.505 -1.834 1.00 86.38 98 GLU A O 1
ATOM 739 N N . ASN A 1 99 ? 11.781 8.722 -3.266 1.00 85.94 99 ASN A N 1
ATOM 740 C CA . ASN A 1 99 ? 13.054 8.034 -2.985 1.00 85.94 99 ASN A CA 1
ATOM 741 C C . ASN A 1 99 ? 12.982 6.497 -3.127 1.00 85.94 99 ASN A C 1
ATOM 743 O O . ASN A 1 99 ? 13.537 5.765 -2.309 1.00 85.94 99 ASN A O 1
ATOM 747 N N . ASP A 1 100 ? 12.273 6.011 -4.152 1.00 84.31 100 ASP A N 1
ATOM 748 C CA . ASP A 1 100 ? 12.026 4.581 -4.411 1.00 84.31 100 ASP A CA 1
ATOM 749 C C . ASP A 1 100 ? 11.277 3.844 -3.285 1.00 84.31 100 ASP A C 1
ATOM 751 O O . ASP A 1 100 ? 11.262 2.608 -3.230 1.00 84.31 100 ASP A O 1
ATOM 755 N N . LEU A 1 101 ? 10.598 4.603 -2.423 1.00 85.44 101 LEU A N 1
ATOM 756 C CA . LEU A 1 101 ? 9.768 4.109 -1.342 1.00 85.44 101 LEU A CA 1
ATOM 757 C C . LEU A 1 101 ? 8.360 4.702 -1.440 1.00 85.44 101 LEU A C 1
ATOM 759 O O . LEU A 1 101 ? 8.168 5.883 -1.714 1.00 85.44 101 LEU A O 1
ATOM 763 N N . LEU A 1 102 ? 7.365 3.863 -1.193 1.00 89.88 102 LEU A N 1
ATOM 764 C CA . LEU A 1 102 ? 5.986 4.279 -0.996 1.00 89.88 102 LEU A CA 1
ATOM 765 C C . LEU A 1 102 ? 5.496 3.661 0.304 1.00 89.88 102 LEU A C 1
ATOM 767 O O . LEU A 1 102 ? 5.640 2.456 0.515 1.00 89.88 102 LEU A O 1
ATOM 771 N N . ARG A 1 103 ? 4.920 4.480 1.177 1.00 90.50 103 ARG A N 1
ATOM 772 C CA . ARG A 1 103 ? 4.250 3.999 2.378 1.00 90.50 103 ARG A CA 1
ATOM 773 C C . ARG A 1 103 ? 2.753 4.165 2.203 1.00 90.50 103 ARG A C 1
ATOM 775 O O . ARG A 1 103 ? 2.301 5.222 1.778 1.00 90.50 103 ARG A O 1
ATOM 782 N N . LEU A 1 104 ? 2.026 3.107 2.520 1.00 91.19 104 LEU A N 1
ATOM 783 C CA . LEU A 1 104 ? 0.579 3.068 2.483 1.00 91.19 104 LEU A CA 1
ATOM 784 C C . LEU A 1 104 ? 0.047 2.652 3.847 1.00 91.19 104 LEU A C 1
ATOM 786 O O . LEU A 1 104 ? 0.608 1.766 4.493 1.00 91.19 104 LEU A O 1
ATOM 790 N N . TYR A 1 105 ? -1.054 3.271 4.240 1.00 91.00 105 TYR A N 1
ATOM 791 C CA . TYR A 1 105 ? -1.732 3.051 5.506 1.00 91.00 105 TYR A CA 1
ATOM 792 C C . TYR A 1 105 ? -3.086 2.401 5.254 1.00 91.00 105 TYR A C 1
ATOM 794 O O . TYR A 1 105 ? -3.810 2.798 4.338 1.00 91.00 105 TYR A O 1
ATOM 802 N N . ALA A 1 106 ? -3.403 1.374 6.034 1.00 90.62 106 ALA A N 1
ATOM 803 C CA . ALA A 1 106 ? -4.670 0.674 5.939 1.00 90.62 106 ALA A CA 1
ATOM 804 C C . ALA A 1 106 ? -5.823 1.584 6.379 1.00 90.62 106 ALA A C 1
ATOM 806 O O . ALA A 1 106 ? -5.777 2.179 7.455 1.00 90.62 106 ALA A O 1
ATOM 807 N N . VAL A 1 107 ? -6.862 1.650 5.552 1.00 91.19 107 VAL A N 1
ATOM 808 C CA . VAL A 1 107 ? -8.111 2.344 5.859 1.00 91.19 107 VAL A CA 1
ATOM 809 C C . VAL A 1 107 ? -9.151 1.312 6.258 1.00 91.19 107 VAL A C 1
ATOM 811 O O . VAL A 1 107 ? -9.424 0.363 5.517 1.00 91.19 107 VAL A O 1
ATOM 814 N N . TYR A 1 108 ? -9.744 1.519 7.428 1.00 90.19 108 TYR A N 1
ATOM 815 C CA . TYR A 1 108 ? -10.789 0.673 7.984 1.00 90.19 108 TYR A CA 1
ATOM 816 C C . TYR A 1 108 ? -12.112 1.429 8.039 1.00 90.19 108 TYR A C 1
ATOM 818 O O . TYR A 1 108 ? -12.145 2.627 8.311 1.00 90.19 108 TYR A O 1
ATOM 826 N N . GLY A 1 109 ? -13.208 0.717 7.805 1.00 86.62 109 GLY A N 1
ATOM 827 C CA . GLY A 1 109 ? -14.557 1.242 7.974 1.00 86.62 109 GLY A CA 1
ATOM 828 C C . GLY A 1 109 ? -15.493 0.206 8.567 1.00 86.62 109 GLY A C 1
ATOM 829 O O . GLY A 1 109 ? -15.101 -0.926 8.849 1.00 86.62 109 GLY A O 1
ATOM 830 N N . ASP A 1 110 ? -16.752 0.589 8.750 1.00 80.44 110 ASP A N 1
ATOM 831 C CA . ASP A 1 110 ? -17.761 -0.315 9.289 1.00 80.44 110 ASP A CA 1
ATOM 832 C C . ASP A 1 110 ? -17.961 -1.520 8.362 1.00 80.44 110 ASP A C 1
ATOM 834 O O . ASP A 1 110 ? -18.368 -1.375 7.207 1.00 80.44 110 ASP A O 1
ATOM 838 N N . ALA A 1 111 ? -17.777 -2.736 8.889 1.00 66.38 111 ALA A N 1
ATOM 839 C CA . ALA A 1 111 ? -18.010 -3.972 8.133 1.00 66.38 111 ALA A CA 1
ATOM 840 C C . ALA A 1 111 ? -19.452 -4.097 7.608 1.00 66.38 111 ALA A C 1
ATOM 842 O O . ALA A 1 111 ? -19.715 -4.796 6.634 1.00 66.38 111 ALA A O 1
ATOM 843 N N . SER A 1 112 ? -20.389 -3.367 8.220 1.00 58.72 112 SER A N 1
A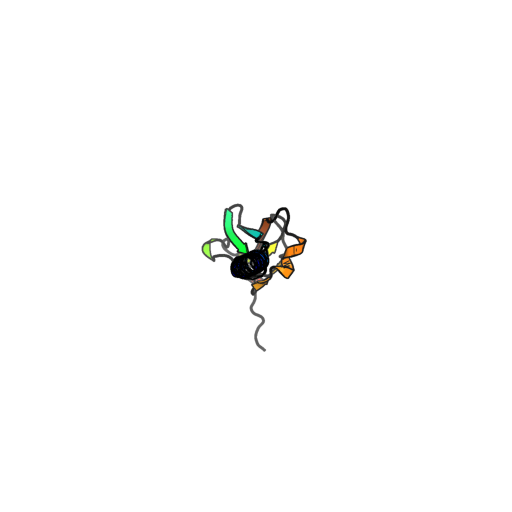TOM 844 C CA . SER A 1 112 ? -21.788 -3.291 7.790 1.00 58.72 112 SER A CA 1
ATOM 845 C C . SER A 1 112 ? -21.993 -2.465 6.515 1.00 58.72 112 SER A C 1
ATOM 847 O O . SER A 1 112 ? -23.019 -2.643 5.865 1.00 58.72 112 SER A O 1
ATOM 849 N N . ALA A 1 113 ? -21.058 -1.575 6.161 1.00 56.19 113 ALA A N 1
ATOM 850 C CA . ALA A 1 113 ? -21.115 -0.737 4.960 1.00 56.19 113 ALA A CA 1
ATOM 851 C C . ALA A 1 113 ? -20.541 -1.439 3.717 1.00 56.19 113 ALA A C 1
ATOM 853 O O . ALA A 1 113 ? -20.877 -1.072 2.593 1.00 56.19 113 ALA A O 1
ATOM 854 N N . VAL A 1 114 ? -19.745 -2.496 3.910 1.00 58.34 114 VAL A N 1
ATOM 855 C CA . VAL A 1 114 ? -19.257 -3.384 2.845 1.00 58.34 114 VAL A CA 1
ATOM 856 C C . VAL A 1 114 ? -20.321 -4.459 2.572 1.00 58.34 114 VAL A C 1
ATOM 858 O O . VAL A 1 114 ? -20.112 -5.650 2.778 1.00 58.34 114 VAL A O 1
ATOM 861 N N . GLN A 1 115 ? -21.535 -4.043 2.203 1.00 52.66 115 GLN A N 1
ATOM 862 C CA . GLN A 1 115 ? -22.583 -4.983 1.789 1.00 52.66 115 GLN A CA 1
ATOM 863 C C . GLN A 1 115 ? -22.236 -5.528 0.392 1.00 52.66 115 GLN A C 1
ATOM 865 O O . GLN A 1 115 ? -21.897 -4.729 -0.483 1.00 52.66 115 GLN A O 1
ATOM 870 N N . PRO A 1 116 ? -22.367 -6.841 0.121 1.00 53.16 116 PRO A N 1
ATOM 871 C CA . PRO A 1 116 ? -22.460 -7.304 -1.256 1.00 53.16 116 PRO A CA 1
ATOM 872 C C . PRO A 1 116 ? -23.723 -6.681 -1.861 1.00 53.16 116 PRO A C 1
ATOM 874 O O . PRO A 1 116 ? -24.810 -6.798 -1.291 1.00 53.16 116 PRO A O 1
ATOM 877 N N . GLU A 1 117 ? -23.576 -5.979 -2.983 1.00 57.06 117 GLU A N 1
ATOM 878 C CA . GLU A 1 117 ? -24.710 -5.531 -3.788 1.00 57.06 117 GLU A CA 1
ATOM 879 C C . GLU A 1 117 ? -25.643 -6.743 -4.004 1.00 57.06 117 GLU A C 1
ATOM 881 O O . GLU A 1 117 ? -25.158 -7.801 -4.419 1.00 57.06 117 GLU A O 1
ATOM 886 N N . PRO A 1 118 ? -26.939 -6.678 -3.646 1.00 52.38 118 PRO A N 1
ATOM 887 C CA . PRO A 1 118 ? -27.824 -7.813 -3.851 1.00 52.38 118 PRO A CA 1
ATOM 888 C C . PRO A 1 118 ? -27.963 -8.044 -5.358 1.00 52.38 118 PRO A C 1
ATOM 890 O O . PRO A 1 118 ? -28.495 -7.186 -6.061 1.00 52.38 118 PRO A O 1
ATOM 893 N N . GLU A 1 119 ? -27.477 -9.189 -5.847 1.00 54.66 119 GLU A N 1
ATOM 894 C CA . GLU A 1 119 ? -27.733 -9.645 -7.216 1.00 54.66 119 GLU A CA 1
ATOM 895 C C . GLU A 1 119 ? -29.255 -9.660 -7.445 1.00 54.66 119 GLU A C 1
ATOM 897 O O . GLU A 1 119 ? -29.986 -10.416 -6.796 1.00 54.66 119 GLU A O 1
ATOM 902 N N . ALA A 1 120 ? -29.722 -8.756 -8.310 1.00 57.78 120 ALA A N 1
ATOM 903 C CA . ALA A 1 120 ? -31.117 -8.623 -8.725 1.00 57.78 120 ALA A CA 1
ATOM 904 C C . ALA A 1 120 ? -31.479 -9.605 -9.847 1.00 57.78 120 ALA A C 1
ATOM 906 O O . ALA A 1 120 ? -30.624 -9.843 -10.732 1.00 57.78 120 ALA A O 1
#

Secondary structure (DSSP, 8-state):
-HHHHHHHHHHHHHHHHHTT--------EEEEEEEETTEEEEEEEEESSS-EEESPPPGGGSPTTEEEEEEESSTT-SS-SEESSSEEEHHHHGGG-BTTEEEEEEEEEETTT-PPP---